Protein AF-A0A354P8L9-F1 (afdb_monomer_lite)

Foldseek 3Di:
DDPPPPLQKDWDWDADQADALVCVVVVPQGTDWIKMFGQDQAKAAFKKKWKQKVVRQWDIDIDTDGIHHHGRMDTDPPRDIGGDSVVRVPDPDKDKMKMKMWMWGDDDDDDDPDPPIDTSDDIDIDIYID

pLDDT: mean 83.87, std 15.81, range [33.72, 97.12]

Radius of gyration: 15.94 Å; chains: 1; bounding box: 39×38×43 Å

Secondary structure (DSSP, 8-state):
--------EEEEEEE-SB--HHHHHTT--SEEEEEEEE-SSS-EEEEEEEEEEES--B--EEEEEEEE-TT-EEE-------B-HHHHHT-SS--EEEEEEEEEES---SSS--SSPEESSPPEEEEEE-

Structure (mmCIF, N/CA/C/O backbone):
data_AF-A0A354P8L9-F1
#
_entry.id   AF-A0A354P8L9-F1
#
loop_
_atom_site.group_PDB
_atom_site.id
_atom_site.type_symbol
_atom_site.label_atom_id
_atom_site.label_alt_id
_atom_site.label_comp_id
_atom_site.label_asym_id
_atom_site.label_entity_id
_atom_site.label_seq_id
_atom_site.pdbx_PDB_ins_code
_atom_site.Cartn_x
_atom_site.Cartn_y
_atom_site.Cartn_z
_atom_site.occupancy
_atom_site.B_iso_or_equiv
_atom_site.auth_seq_id
_atom_site.auth_comp_id
_atom_site.auth_asym_id
_atom_site.auth_atom_id
_atom_site.pdbx_PDB_model_num
ATOM 1 N N . MET A 1 1 ? -14.790 28.456 5.372 1.00 33.72 1 MET A N 1
ATOM 2 C CA . MET A 1 1 ? -14.070 27.783 6.470 1.00 33.72 1 MET A CA 1
ATOM 3 C C . MET A 1 1 ? -14.288 26.300 6.263 1.00 33.72 1 MET A C 1
ATOM 5 O O . MET A 1 1 ? -15.335 25.791 6.635 1.00 33.72 1 MET A O 1
ATOM 9 N N . SER A 1 2 ? -13.393 25.678 5.500 1.00 36.72 2 SER A N 1
ATOM 10 C CA . SER A 1 2 ? -13.489 24.278 5.093 1.00 36.72 2 SER A CA 1
ATOM 11 C C . SER A 1 2 ? -13.182 23.406 6.304 1.00 36.72 2 SER A C 1
ATOM 13 O O . SER A 1 2 ? -12.088 23.480 6.854 1.00 36.72 2 SER A O 1
ATOM 15 N N . SER A 1 3 ? -14.170 22.654 6.773 1.00 36.31 3 SER A N 1
ATOM 16 C CA . SER A 1 3 ? -14.002 21.664 7.829 1.00 36.31 3 SER A CA 1
ATOM 17 C C . SER A 1 3 ? -13.311 20.430 7.245 1.00 36.31 3 SER A C 1
ATOM 19 O O . SER A 1 3 ? -13.978 19.488 6.823 1.00 36.31 3 SER A O 1
ATOM 21 N N . GLU A 1 4 ? -11.979 20.453 7.184 1.00 40.34 4 GLU A N 1
ATOM 22 C CA . GLU A 1 4 ? -11.178 19.228 7.137 1.00 40.34 4 GLU A CA 1
ATOM 23 C C . GLU A 1 4 ? -11.467 18.465 8.432 1.00 40.34 4 GLU A C 1
ATOM 25 O O . GLU A 1 4 ? -11.073 18.875 9.525 1.00 40.34 4 GLU A O 1
ATOM 30 N N . SER A 1 5 ? -12.264 17.404 8.322 1.00 43.06 5 SER A N 1
ATOM 31 C CA . SER A 1 5 ? -12.445 16.458 9.420 1.00 43.06 5 SER A CA 1
ATOM 32 C C . SER A 1 5 ? -11.093 15.776 9.626 1.00 43.06 5 SER A C 1
ATOM 34 O O . SER A 1 5 ? -10.483 15.393 8.624 1.00 43.06 5 SER A O 1
ATOM 36 N N . PRO A 1 6 ? -10.570 15.663 10.859 1.00 50.16 6 PRO A N 1
ATOM 37 C CA . PRO A 1 6 ? -9.309 14.972 11.075 1.00 50.16 6 PRO A CA 1
ATOM 38 C C . PRO A 1 6 ? -9.455 13.567 10.497 1.00 50.16 6 PRO A C 1
ATOM 40 O O . PRO A 1 6 ? -10.413 12.868 10.808 1.00 50.16 6 PRO A O 1
ATOM 43 N N . ASN A 1 7 ? -8.557 13.195 9.588 1.00 60.88 7 ASN A N 1
ATOM 44 C CA . ASN A 1 7 ? -8.549 11.875 8.978 1.00 60.88 7 ASN A CA 1
ATOM 45 C C . ASN A 1 7 ? -8.265 10.877 10.112 1.00 60.88 7 ASN A C 1
ATOM 47 O O . ASN A 1 7 ? -7.117 10.703 10.515 1.00 60.88 7 ASN A O 1
ATOM 51 N N . GLU A 1 8 ? -9.312 10.299 10.707 1.00 83.06 8 GLU A N 1
ATOM 52 C CA . GLU A 1 8 ? -9.187 9.475 11.916 1.00 83.06 8 GLU A CA 1
ATOM 53 C C . GLU A 1 8 ? -8.471 8.151 11.630 1.00 83.06 8 GLU A C 1
ATOM 55 O O . GLU A 1 8 ? -8.148 7.417 12.555 1.00 83.06 8 GLU A O 1
ATOM 60 N N . ILE A 1 9 ? -8.162 7.859 10.363 1.00 88.81 9 ILE A N 1
ATOM 61 C CA . ILE A 1 9 ? -7.434 6.675 9.923 1.00 88.81 9 ILE A CA 1
ATOM 62 C C . ILE A 1 9 ? -6.197 7.072 9.120 1.00 88.81 9 ILE A C 1
ATOM 64 O O . ILE A 1 9 ? -6.266 7.876 8.189 1.00 88.81 9 ILE A O 1
ATOM 68 N N . THR A 1 10 ? -5.068 6.438 9.436 1.00 92.69 10 THR A N 1
ATOM 69 C CA . THR A 1 10 ? -3.794 6.635 8.736 1.00 92.69 10 THR A CA 1
ATOM 70 C C . THR A 1 10 ? -3.425 5.388 7.942 1.00 92.69 10 THR A C 1
ATOM 72 O O . THR A 1 10 ? -3.477 4.277 8.466 1.00 92.69 10 THR A O 1
ATOM 75 N N . ILE A 1 11 ? -2.993 5.568 6.690 1.00 94.25 11 ILE A N 1
ATOM 76 C CA . ILE A 1 11 ? -2.380 4.511 5.873 1.00 94.25 11 ILE A CA 1
ATOM 77 C C . ILE A 1 11 ? -0.906 4.872 5.679 1.00 94.25 11 ILE A C 1
ATOM 79 O O . ILE A 1 11 ? -0.580 5.812 4.952 1.00 94.25 11 ILE A O 1
ATOM 83 N N . ALA A 1 12 ? -0.009 4.124 6.313 1.00 94.19 12 ALA A N 1
ATOM 84 C CA . ALA A 1 12 ? 1.431 4.289 6.169 1.00 94.19 12 ALA A CA 1
ATOM 85 C C . ALA A 1 12 ? 1.993 3.188 5.266 1.00 94.19 12 ALA A C 1
ATOM 87 O O . ALA A 1 12 ? 1.752 2.003 5.479 1.00 94.19 12 ALA A O 1
ATOM 88 N N . PHE A 1 13 ? 2.754 3.564 4.242 1.00 95.56 13 PHE A N 1
ATOM 89 C CA . PHE A 1 13 ? 3.345 2.601 3.318 1.00 95.56 13 PHE A CA 1
ATOM 90 C C . PHE A 1 13 ? 4.675 3.093 2.772 1.00 95.56 13 PHE A C 1
ATOM 92 O O . PHE A 1 13 ? 4.894 4.297 2.652 1.00 95.56 13 PHE A O 1
ATOM 99 N N . ASP A 1 14 ? 5.554 2.158 2.433 1.00 94.56 14 ASP A N 1
ATOM 100 C CA . ASP A 1 14 ? 6.839 2.424 1.794 1.00 94.56 14 ASP A CA 1
ATOM 101 C C . ASP A 1 14 ? 6.932 1.691 0.462 1.00 94.56 14 ASP A C 1
ATOM 103 O O . ASP A 1 14 ? 6.454 0.561 0.328 1.00 94.56 14 ASP A O 1
ATOM 107 N N . ILE A 1 15 ? 7.564 2.337 -0.514 1.00 93.06 15 ILE A N 1
ATOM 108 C CA . ILE A 1 15 ? 7.730 1.794 -1.859 1.00 93.06 15 ILE A CA 1
ATOM 109 C C . ILE A 1 15 ? 9.198 1.813 -2.275 1.00 93.06 15 ILE A C 1
ATOM 111 O O . ILE A 1 15 ? 9.999 2.604 -1.776 1.00 93.06 15 ILE A O 1
ATOM 115 N N . ALA A 1 16 ? 9.561 0.937 -3.205 1.00 89.75 16 ALA A N 1
ATOM 116 C CA . ALA A 1 16 ? 10.859 0.991 -3.851 1.00 89.75 16 ALA A CA 1
ATOM 117 C C . ALA A 1 16 ? 11.055 2.326 -4.588 1.00 89.75 16 ALA A C 1
ATOM 119 O O . ALA A 1 16 ? 10.120 2.877 -5.162 1.00 89.75 16 ALA A O 1
ATOM 120 N N . GLY A 1 17 ? 12.288 2.842 -4.546 1.00 78.81 17 GLY A N 1
ATOM 121 C CA . GLY A 1 17 ? 12.623 4.152 -5.108 1.00 78.81 17 GLY A CA 1
ATOM 122 C C . GLY A 1 17 ? 12.480 4.206 -6.628 1.00 78.81 17 GLY A C 1
ATOM 123 O O . GLY A 1 17 ? 11.857 5.132 -7.126 1.00 78.81 17 GLY A O 1
ATOM 124 N N . CYS A 1 18 ? 13.008 3.204 -7.335 1.00 86.12 18 CYS A N 1
ATOM 125 C CA . CYS A 1 18 ? 12.780 2.971 -8.762 1.00 86.12 18 CYS A CA 1
ATOM 126 C C . CYS A 1 18 ? 12.572 1.470 -8.995 1.00 86.12 18 CYS A C 1
ATOM 128 O O . CYS A 1 18 ? 13.216 0.658 -8.320 1.00 86.12 18 CYS A O 1
ATOM 130 N N . VAL A 1 19 ? 11.702 1.104 -9.935 1.00 88.31 19 VAL A N 1
ATOM 131 C CA . VAL A 1 19 ? 11.417 -0.291 -10.284 1.00 88.31 19 VAL A CA 1
ATOM 132 C C . VAL A 1 19 ? 11.388 -0.452 -11.792 1.00 88.31 19 VAL A C 1
ATOM 134 O O . VAL A 1 19 ? 10.505 0.064 -12.453 1.00 88.31 19 VAL A O 1
ATOM 137 N N . ASN A 1 20 ? 12.319 -1.243 -12.306 1.00 89.19 20 ASN A N 1
ATOM 138 C CA . ASN A 1 20 ? 12.443 -1.546 -13.728 1.00 89.19 20 ASN A CA 1
ATOM 139 C C . ASN A 1 20 ? 12.300 -3.054 -13.988 1.00 89.19 20 ASN A C 1
ATOM 141 O O . ASN A 1 20 ? 12.132 -3.855 -13.061 1.00 89.19 20 ASN A O 1
ATOM 145 N N . TYR A 1 21 ? 12.425 -3.465 -15.250 1.00 87.75 21 TYR A N 1
ATOM 146 C CA . TYR A 1 21 ? 12.321 -4.873 -15.638 1.00 87.75 21 TYR A CA 1
ATOM 147 C C . TYR A 1 21 ? 13.310 -5.786 -14.887 1.00 87.75 21 TYR A C 1
ATOM 149 O O . TYR A 1 21 ? 12.936 -6.856 -14.409 1.00 87.75 21 TYR A O 1
ATOM 157 N N . ALA A 1 22 ? 14.556 -5.344 -14.690 1.00 88.56 22 ALA A N 1
ATOM 158 C CA . ALA A 1 22 ? 15.549 -6.096 -13.918 1.00 88.56 22 ALA A CA 1
ATOM 159 C C . ALA A 1 22 ? 15.162 -6.230 -12.432 1.00 88.56 22 ALA A C 1
ATOM 161 O O . ALA A 1 22 ? 15.400 -7.265 -11.815 1.00 88.56 22 ALA A O 1
ATOM 162 N N . SER A 1 23 ? 14.540 -5.203 -11.849 1.00 87.56 23 SER A N 1
ATOM 163 C CA . SER A 1 23 ? 14.035 -5.235 -10.470 1.00 87.56 23 SER A CA 1
ATOM 164 C C . SER A 1 23 ? 12.941 -6.291 -10.320 1.00 87.56 23 SER A C 1
ATOM 166 O O . SER A 1 23 ? 12.969 -7.066 -9.365 1.00 87.56 23 SER A O 1
ATOM 168 N N . TRP A 1 24 ? 12.033 -6.374 -11.299 1.00 90.12 24 TRP A N 1
ATOM 169 C CA . TRP A 1 24 ? 11.019 -7.425 -11.366 1.00 90.12 24 TRP A CA 1
ATOM 170 C C . TRP A 1 24 ? 11.644 -8.825 -11.489 1.00 90.12 24 TRP A C 1
ATOM 172 O O . TRP A 1 24 ? 11.297 -9.703 -10.703 1.00 90.12 24 TRP A O 1
ATOM 182 N N . GLN A 1 25 ? 12.613 -9.029 -12.392 1.00 89.56 25 GLN A N 1
ATOM 183 C CA . GLN A 1 25 ? 13.303 -10.324 -12.548 1.00 89.56 25 GLN A CA 1
ATOM 184 C C . GLN A 1 25 ? 14.025 -10.779 -11.273 1.00 89.56 25 GLN A C 1
ATOM 186 O O . GLN A 1 25 ? 14.117 -11.974 -11.001 1.00 89.56 25 GLN A O 1
ATOM 191 N N . ASN A 1 26 ? 14.526 -9.823 -10.491 1.00 90.62 26 ASN A N 1
ATOM 192 C CA . ASN A 1 26 ? 15.207 -10.071 -9.224 1.00 90.62 26 ASN A CA 1
ATOM 193 C C . ASN A 1 26 ? 14.249 -10.165 -8.025 1.00 90.62 26 ASN A C 1
ATOM 195 O O . ASN A 1 26 ? 14.712 -10.223 -6.885 1.00 90.62 26 ASN A O 1
ATOM 199 N N . SER A 1 27 ? 12.932 -10.154 -8.255 1.00 88.31 27 SER A N 1
ATOM 200 C CA . SER A 1 27 ? 11.910 -10.183 -7.203 1.00 88.31 27 SER A CA 1
ATOM 201 C C . SER A 1 27 ? 12.074 -9.059 -6.170 1.00 88.31 27 SER A C 1
ATOM 203 O O . SER A 1 27 ? 11.814 -9.248 -4.980 1.00 88.31 27 SER A O 1
ATOM 205 N N . VAL A 1 28 ? 12.526 -7.876 -6.606 1.00 88.62 28 VAL A N 1
ATOM 206 C CA . VAL A 1 28 ? 12.624 -6.696 -5.739 1.00 88.62 28 VAL A CA 1
ATOM 207 C C . VAL A 1 28 ? 11.204 -6.211 -5.427 1.00 88.62 28 VAL A C 1
ATOM 209 O O . VAL A 1 28 ? 10.478 -5.833 -6.349 1.00 88.62 28 VAL A O 1
ATOM 212 N N . PRO A 1 29 ? 10.780 -6.185 -4.150 1.00 90.38 29 PRO A N 1
ATOM 213 C CA . PRO A 1 29 ? 9.416 -5.809 -3.808 1.00 90.38 29 PRO A CA 1
ATOM 214 C C . PRO A 1 29 ? 9.189 -4.314 -4.047 1.00 90.38 29 PRO A C 1
ATOM 216 O O . PRO A 1 29 ? 9.895 -3.472 -3.482 1.00 90.38 29 PRO A O 1
ATOM 219 N N . LEU A 1 30 ? 8.162 -3.986 -4.837 1.00 92.75 30 LEU A N 1
ATOM 220 C CA . LEU A 1 30 ? 7.707 -2.607 -5.013 1.00 92.75 30 LEU A CA 1
ATOM 221 C C . LEU A 1 30 ? 7.113 -2.059 -3.712 1.00 92.75 30 LEU A C 1
ATOM 223 O O . LEU A 1 30 ? 7.498 -0.974 -3.298 1.00 92.75 30 LEU A O 1
ATOM 227 N N . LEU A 1 31 ? 6.195 -2.786 -3.069 1.00 95.12 31 LEU A N 1
ATOM 228 C CA . LEU A 1 31 ? 5.571 -2.384 -1.805 1.00 95.12 31 LEU A CA 1
ATOM 229 C C . LEU A 1 31 ? 6.334 -3.008 -0.627 1.00 95.12 31 LEU A C 1
ATOM 231 O O . LEU A 1 31 ? 6.273 -4.213 -0.384 1.00 95.12 31 LEU A O 1
ATOM 235 N N . ARG A 1 32 ? 7.075 -2.182 0.115 1.00 94.44 32 ARG A N 1
ATOM 236 C CA . ARG A 1 32 ? 8.006 -2.627 1.165 1.00 94.44 32 ARG A CA 1
ATOM 237 C C . ARG A 1 32 ? 7.348 -2.727 2.531 1.00 94.44 32 ARG A C 1
ATOM 239 O O . ARG A 1 32 ? 7.565 -3.708 3.244 1.00 94.44 32 ARG A O 1
ATOM 246 N N . SER A 1 33 ? 6.514 -1.751 2.875 1.00 95.44 33 SER A N 1
ATOM 247 C CA . SER A 1 33 ? 5.716 -1.745 4.101 1.00 95.44 33 SER A CA 1
ATOM 248 C C . SER A 1 33 ? 4.305 -1.254 3.814 1.00 95.44 33 SER A C 1
ATOM 250 O O . SER A 1 33 ? 4.081 -0.496 2.870 1.00 95.44 33 SER A O 1
ATOM 252 N N . LEU A 1 34 ? 3.356 -1.727 4.617 1.00 97.12 34 LEU A N 1
ATOM 253 C CA . LEU A 1 34 ? 1.971 -1.294 4.575 1.00 97.12 34 LEU A CA 1
ATOM 254 C C . LEU A 1 34 ? 1.345 -1.495 5.953 1.00 97.12 34 LEU A C 1
ATOM 256 O O . LEU A 1 34 ? 1.343 -2.606 6.488 1.00 97.12 34 LEU A O 1
ATOM 260 N N . GLU A 1 35 ? 0.836 -0.413 6.513 1.00 96.44 35 GLU A N 1
ATOM 261 C CA . GLU A 1 35 ? 0.212 -0.347 7.823 1.00 96.44 35 GLU A CA 1
ATOM 262 C C . GLU A 1 35 ? -1.029 0.540 7.752 1.00 96.44 35 GLU A C 1
ATOM 264 O O . GLU A 1 35 ? -1.032 1.575 7.080 1.00 96.44 35 GLU A O 1
ATOM 269 N N . VAL A 1 36 ? -2.085 0.114 8.437 1.00 95.00 36 VAL A N 1
ATOM 270 C CA . VAL A 1 36 ? -3.305 0.900 8.622 1.00 95.00 36 VAL A CA 1
ATOM 271 C C . VAL A 1 36 ? -3.521 1.079 10.116 1.00 95.00 36 VAL A C 1
ATOM 273 O O . VAL A 1 36 ? -3.522 0.094 10.853 1.00 95.00 36 VAL A O 1
ATOM 276 N N . THR A 1 37 ? -3.717 2.320 10.549 1.00 94.56 37 THR A N 1
ATOM 277 C CA . THR A 1 37 ? -3.863 2.674 11.963 1.00 94.56 37 THR A CA 1
ATOM 278 C C . THR A 1 37 ? -5.175 3.395 12.189 1.00 94.56 37 THR A C 1
ATOM 280 O O . THR A 1 37 ? -5.454 4.392 11.520 1.00 94.56 37 THR A O 1
ATOM 283 N N . ASN A 1 38 ? -5.961 2.900 13.143 1.00 93.62 38 ASN A N 1
ATOM 284 C CA . ASN A 1 38 ? -7.194 3.539 13.568 1.00 93.62 38 ASN A CA 1
ATOM 285 C C . ASN A 1 38 ? -6.930 4.506 14.726 1.00 93.62 38 ASN A C 1
ATOM 287 O O . ASN A 1 38 ? -6.576 4.081 15.822 1.00 93.62 38 ASN A O 1
ATOM 291 N N . HIS A 1 39 ? -7.111 5.801 14.493 1.00 90.56 39 HIS A N 1
ATOM 292 C CA . HIS A 1 39 ? -7.050 6.851 15.513 1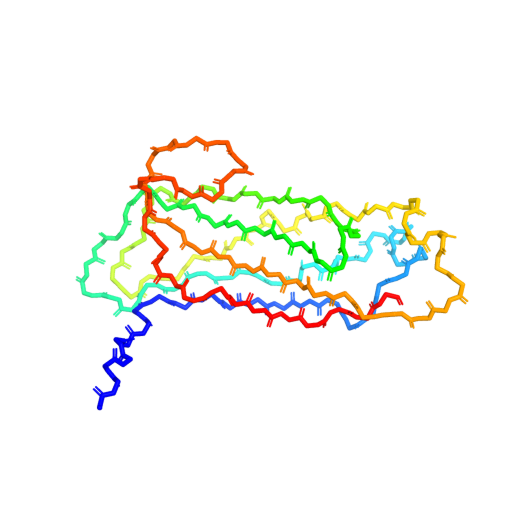.00 90.56 39 HIS A CA 1
ATOM 293 C C . HIS A 1 39 ? -8.439 7.309 15.982 1.00 90.56 39 HIS A C 1
ATOM 295 O O . HIS A 1 39 ? -8.520 8.149 16.880 1.00 90.56 39 HIS A O 1
ATOM 301 N N . ALA A 1 40 ? -9.514 6.763 15.410 1.00 86.81 40 ALA A N 1
ATOM 302 C CA . ALA A 1 40 ? -10.875 7.011 15.854 1.00 86.81 40 ALA A CA 1
ATOM 303 C C . ALA A 1 40 ? -11.115 6.409 17.243 1.00 86.81 40 ALA A C 1
ATOM 305 O O . ALA A 1 40 ? -10.423 5.496 17.704 1.00 86.81 40 ALA A O 1
ATOM 306 N N . SER A 1 41 ? -12.153 6.912 17.906 1.00 86.81 41 SER A N 1
ATOM 307 C CA . SER A 1 41 ? -12.612 6.378 19.195 1.00 86.81 41 SER A CA 1
ATOM 308 C C . SER A 1 41 ? -13.496 5.132 19.057 1.00 86.81 41 SER A C 1
ATOM 310 O O . SER A 1 41 ? -13.811 4.486 20.059 1.00 86.81 41 SER A O 1
ATOM 312 N N . GLU A 1 42 ? -13.864 4.765 17.828 1.00 88.00 42 GLU A N 1
ATOM 313 C CA . GLU A 1 42 ? -14.724 3.627 17.513 1.00 88.00 42 GLU A CA 1
ATOM 314 C C . GLU A 1 42 ? -13.969 2.469 16.850 1.00 88.00 42 GLU A C 1
ATOM 316 O O . GLU A 1 42 ? -12.929 2.638 16.211 1.00 88.00 42 GLU A O 1
ATOM 321 N N . THR A 1 43 ? -14.488 1.253 17.040 1.00 89.94 43 THR A N 1
ATOM 322 C CA . THR A 1 43 ? -13.998 0.085 16.300 1.00 89.94 43 THR A CA 1
ATOM 323 C C . THR A 1 43 ? -14.544 0.153 14.887 1.00 89.94 43 THR A C 1
ATOM 325 O O . THR A 1 43 ? -15.753 0.266 14.700 1.00 89.94 43 THR A O 1
ATOM 328 N N . LEU A 1 44 ? -13.660 0.006 13.908 1.00 89.75 44 LEU A N 1
ATOM 329 C CA . LEU A 1 44 ? -14.049 -0.124 12.517 1.00 89.75 44 LEU A CA 1
ATOM 330 C C . LEU A 1 44 ? -14.077 -1.589 12.107 1.00 89.75 44 LEU A C 1
ATOM 332 O O . LEU A 1 44 ? -13.181 -2.359 12.448 1.00 89.75 44 LEU A O 1
ATOM 336 N N . GLU A 1 45 ? -15.097 -1.959 11.349 1.00 91.00 45 GLU A N 1
ATOM 337 C CA . GLU A 1 45 ? -15.312 -3.314 10.842 1.00 91.00 45 GLU A CA 1
ATOM 338 C C . GLU A 1 45 ? -15.594 -3.267 9.340 1.00 91.00 45 GLU A C 1
ATOM 340 O O . GLU A 1 45 ? -15.945 -2.212 8.805 1.00 91.00 45 GLU A O 1
ATOM 345 N N . ASP A 1 46 ? -15.408 -4.403 8.665 1.00 89.50 46 ASP A N 1
ATOM 346 C CA . ASP A 1 46 ? -15.628 -4.559 7.221 1.00 89.50 46 ASP A CA 1
ATOM 347 C C . ASP A 1 46 ? -14.851 -3.543 6.372 1.00 89.50 46 ASP A C 1
ATOM 349 O O . ASP A 1 46 ? -15.377 -2.896 5.462 1.00 89.50 46 ASP A O 1
ATOM 353 N N . LEU A 1 47 ? -13.564 -3.402 6.679 1.00 90.38 47 LEU A N 1
ATOM 354 C CA . LEU A 1 47 ? -12.672 -2.487 5.990 1.00 90.38 47 LEU A CA 1
ATOM 355 C C . LEU A 1 47 ? -12.067 -3.128 4.738 1.00 90.38 47 LEU A C 1
ATOM 357 O O . LEU A 1 47 ? -11.669 -4.296 4.731 1.00 90.38 47 LEU A O 1
ATOM 361 N N . ARG A 1 48 ? -11.930 -2.330 3.678 1.00 91.06 48 ARG A N 1
ATOM 362 C CA . ARG A 1 48 ? -11.259 -2.710 2.430 1.00 91.06 48 ARG A CA 1
ATOM 363 C C . ARG A 1 48 ? -10.220 -1.673 2.065 1.00 91.06 48 ARG A C 1
ATOM 365 O O . ARG A 1 48 ? -10.544 -0.504 1.859 1.00 91.06 48 ARG A O 1
ATOM 372 N N . LEU A 1 49 ? -8.971 -2.110 1.978 1.00 93.38 49 LEU A N 1
ATOM 373 C CA . LEU A 1 49 ? -7.868 -1.298 1.494 1.00 93.38 49 LEU A CA 1
ATOM 374 C C . LEU A 1 49 ? -7.615 -1.633 0.027 1.00 93.38 49 LEU A C 1
ATOM 376 O O . LEU A 1 49 ? -7.335 -2.779 -0.309 1.00 93.38 49 LEU A O 1
ATOM 380 N N . ILE A 1 50 ? -7.692 -0.626 -0.830 1.00 93.38 50 ILE A N 1
ATOM 381 C CA . ILE A 1 50 ? -7.556 -0.752 -2.278 1.00 93.38 50 ILE A CA 1
ATOM 382 C C . ILE A 1 50 ? -6.247 -0.095 -2.700 1.00 93.38 50 ILE A C 1
ATOM 384 O O . ILE A 1 50 ? -6.000 1.062 -2.362 1.00 93.38 50 ILE A O 1
ATOM 388 N N . TYR A 1 51 ? -5.435 -0.829 -3.451 1.00 94.25 51 TYR A N 1
ATOM 389 C CA . TYR A 1 51 ? -4.212 -0.376 -4.101 1.00 94.25 51 TYR A CA 1
ATOM 390 C C . TYR A 1 51 ? -4.414 -0.322 -5.613 1.00 94.25 51 TYR A C 1
ATOM 392 O O . TYR A 1 51 ? -4.852 -1.302 -6.214 1.00 94.25 51 TYR A O 1
ATOM 400 N N . ASP A 1 52 ? -4.019 0.797 -6.215 1.00 93.75 52 ASP A N 1
ATOM 401 C CA . ASP A 1 52 ? -3.983 1.006 -7.661 1.00 93.75 52 ASP A CA 1
ATOM 402 C C . ASP A 1 52 ? -2.722 1.774 -8.072 1.00 93.75 52 ASP A C 1
ATOM 404 O O . ASP A 1 52 ? -2.115 2.487 -7.264 1.00 93.75 52 ASP A O 1
ATOM 408 N N . SER A 1 53 ? -2.384 1.695 -9.359 1.00 92.81 53 SER A N 1
ATOM 409 C CA . SER A 1 53 ? -1.360 2.522 -9.993 1.00 92.81 53 SER A CA 1
ATOM 410 C C . SER A 1 53 ? -1.884 3.266 -11.225 1.00 92.81 53 SER A C 1
ATOM 412 O O . SER A 1 53 ? -2.788 2.808 -11.927 1.00 92.81 53 SER A O 1
ATOM 414 N N . SER A 1 54 ? -1.318 4.448 -11.470 1.00 90.38 54 SER A N 1
ATOM 415 C CA . SER A 1 54 ? -1.515 5.242 -12.683 1.00 90.38 54 SER A CA 1
ATOM 416 C C . SER A 1 54 ? -0.161 5.773 -13.171 1.00 90.38 54 SER A C 1
ATOM 418 O O . SER A 1 54 ? 0.412 6.613 -12.478 1.00 90.38 54 SER A O 1
ATOM 420 N N . PRO A 1 55 ? 0.350 5.360 -14.341 1.00 91.00 55 PRO A N 1
ATOM 421 C CA . PRO A 1 55 ? -0.213 4.356 -15.256 1.00 91.00 55 PRO A CA 1
ATOM 422 C C . PRO A 1 55 ? -0.391 2.980 -14.595 1.00 91.00 55 PRO A C 1
ATOM 424 O O . PRO A 1 55 ? 0.144 2.749 -13.516 1.00 91.00 55 PRO A O 1
ATOM 427 N N . SER A 1 56 ? -1.149 2.065 -15.199 1.00 89.88 56 SER A N 1
ATOM 428 C CA . SER A 1 56 ? -1.435 0.741 -14.612 1.00 89.88 56 SER A CA 1
ATOM 429 C C . SER A 1 56 ? -0.266 -0.245 -14.765 1.00 89.88 56 SER A C 1
ATOM 431 O O . SER A 1 56 ? -0.433 -1.349 -15.274 1.00 89.88 56 SER A O 1
ATOM 433 N N . PHE A 1 57 ? 0.929 0.159 -14.325 1.00 91.62 57 PHE A N 1
ATOM 434 C CA . PHE A 1 57 ? 2.154 -0.652 -14.338 1.00 91.62 57 PHE A CA 1
ATOM 435 C C . PHE A 1 57 ? 2.146 -1.765 -13.273 1.00 91.62 57 PHE A C 1
ATOM 437 O O . PHE A 1 57 ? 3.048 -2.604 -13.232 1.00 91.62 57 PHE A O 1
ATOM 444 N N . THR A 1 58 ? 1.136 -1.783 -12.399 1.00 93.38 58 THR A N 1
ATOM 445 C CA . THR A 1 58 ? 0.823 -2.889 -11.488 1.00 93.38 58 THR A CA 1
ATOM 446 C C . THR A 1 58 ? -0.637 -3.296 -11.595 1.00 93.38 58 THR A C 1
ATOM 448 O O . THR A 1 58 ? -1.506 -2.489 -11.925 1.00 93.38 58 THR A O 1
ATOM 451 N N . ARG A 1 59 ? -0.934 -4.550 -11.240 1.00 91.94 59 ARG A N 1
ATOM 452 C CA . ARG A 1 59 ? -2.314 -4.980 -11.003 1.00 91.94 59 ARG A CA 1
ATOM 453 C C . ARG A 1 59 ? -2.861 -4.333 -9.734 1.00 91.94 59 ARG A C 1
ATOM 455 O O . ARG A 1 59 ? -2.194 -4.329 -8.697 1.00 91.94 59 ARG A O 1
ATOM 462 N N . SER A 1 60 ? -4.106 -3.869 -9.811 1.00 91.75 60 SER A N 1
ATOM 463 C CA . SER A 1 60 ? -4.880 -3.468 -8.639 1.00 91.75 60 SER A CA 1
ATOM 464 C C . SER A 1 60 ? -4.964 -4.615 -7.635 1.00 91.75 60 SER A C 1
ATOM 466 O O . SER A 1 60 ? -5.101 -5.782 -8.016 1.00 91.75 60 SER A O 1
ATOM 468 N N . LYS A 1 61 ? -4.894 -4.283 -6.347 1.00 93.56 61 LYS A N 1
ATOM 469 C CA . LYS A 1 61 ? -4.966 -5.255 -5.253 1.00 93.56 61 LYS A CA 1
ATOM 470 C C . LYS A 1 61 ? -5.881 -4.745 -4.154 1.00 93.56 61 LYS A C 1
ATOM 472 O O . LYS A 1 61 ? -5.959 -3.546 -3.907 1.00 93.56 61 LYS A O 1
ATOM 477 N N . GLU A 1 62 ? -6.559 -5.670 -3.492 1.00 93.31 62 GLU A N 1
ATOM 478 C CA . GLU A 1 62 ? -7.456 -5.374 -2.385 1.00 93.31 62 GLU A CA 1
ATOM 479 C C . GLU A 1 62 ? -7.093 -6.232 -1.173 1.00 93.31 62 GLU A C 1
ATOM 481 O O . GLU A 1 62 ? -6.849 -7.433 -1.308 1.00 93.31 62 GLU A O 1
ATOM 486 N N . TRP A 1 63 ? -7.091 -5.620 0.010 1.00 94.50 63 TRP A N 1
ATOM 487 C CA . TRP A 1 63 ? -6.994 -6.319 1.287 1.00 94.50 63 TRP A CA 1
ATOM 488 C C . TRP A 1 63 ? -8.263 -6.107 2.097 1.00 94.50 63 TRP A C 1
ATOM 490 O O . TRP A 1 63 ? -8.711 -4.975 2.284 1.00 94.50 63 TRP A O 1
ATOM 500 N N . VAL A 1 64 ? -8.799 -7.205 2.622 1.00 92.62 64 VAL A N 1
ATOM 501 C CA . VAL A 1 64 ? -9.926 -7.189 3.554 1.00 92.62 64 VAL A CA 1
ATOM 502 C C . VAL A 1 64 ? -9.378 -7.159 4.976 1.00 92.62 64 VAL A C 1
ATOM 504 O O . VAL A 1 64 ? -8.580 -8.014 5.360 1.00 92.62 64 VAL A O 1
ATOM 507 N N . ILE A 1 65 ? -9.816 -6.179 5.757 1.00 92.50 65 ILE A N 1
ATOM 508 C CA . ILE A 1 65 ? -9.490 -6.023 7.172 1.00 92.50 65 ILE A CA 1
ATOM 509 C C . ILE A 1 65 ? -10.809 -6.164 7.933 1.00 92.50 65 ILE A C 1
ATOM 511 O O . ILE A 1 65 ? -11.678 -5.300 7.868 1.00 92.50 65 ILE A O 1
ATOM 515 N N . SER A 1 66 ? -10.988 -7.285 8.631 1.00 90.38 66 SER A N 1
ATOM 516 C CA . SER A 1 66 ? -12.265 -7.600 9.285 1.00 90.38 66 SER A CA 1
ATOM 517 C C . SER A 1 66 ? -12.621 -6.620 10.398 1.00 90.38 66 SER A C 1
ATOM 519 O O . SER A 1 66 ? -13.784 -6.265 10.548 1.00 90.38 66 SER A O 1
ATOM 521 N N . ARG A 1 67 ? -11.625 -6.204 11.183 1.00 91.50 67 ARG A N 1
ATOM 522 C CA . ARG A 1 67 ? -11.808 -5.357 12.359 1.00 91.50 67 ARG A CA 1
ATOM 523 C C . ARG A 1 67 ? -10.526 -4.590 12.673 1.00 91.50 67 ARG A C 1
ATOM 525 O O . ARG A 1 67 ? -9.443 -5.153 12.539 1.00 91.50 67 ARG A O 1
ATOM 532 N N . LEU A 1 68 ? -10.669 -3.344 13.114 1.00 93.50 68 LEU A N 1
ATOM 533 C CA . LEU A 1 68 ? -9.590 -2.473 13.569 1.00 93.50 68 LEU A CA 1
ATOM 534 C C . LEU A 1 68 ? -10.077 -1.640 14.767 1.00 93.50 68 LEU A C 1
ATOM 536 O O . LEU A 1 68 ? -10.902 -0.735 14.626 1.00 93.50 68 LEU A O 1
ATOM 540 N N . ALA A 1 69 ? -9.613 -1.980 15.967 1.00 93.56 69 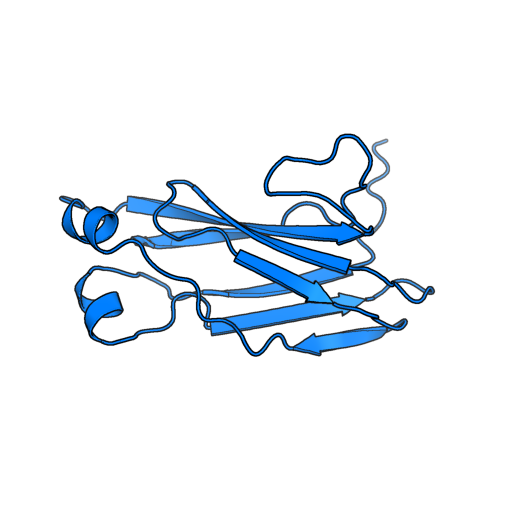ALA A N 1
ATOM 541 C CA . ALA A 1 69 ? -10.018 -1.334 17.213 1.00 93.56 69 ALA A CA 1
ATOM 542 C C . ALA A 1 69 ? -9.442 0.094 17.354 1.00 93.56 69 ALA A C 1
ATOM 544 O O . ALA A 1 69 ? -8.468 0.431 16.679 1.00 93.56 69 ALA A O 1
ATOM 545 N N . PRO A 1 70 ? -10.001 0.932 18.247 1.00 92.88 70 PRO A N 1
ATOM 546 C CA . PRO A 1 70 ? -9.446 2.249 18.559 1.00 92.88 70 PRO A CA 1
ATOM 547 C C . PRO A 1 70 ? -7.974 2.162 18.971 1.00 92.88 70 PRO A C 1
ATOM 549 O O . PRO A 1 70 ? -7.622 1.406 19.878 1.00 92.88 70 PRO A O 1
ATOM 552 N N . GLY A 1 71 ? -7.111 2.936 18.315 1.00 91.62 71 GLY A N 1
ATOM 553 C CA . GLY A 1 71 ? -5.665 2.948 18.551 1.00 91.62 71 GLY A CA 1
ATOM 554 C C . GLY A 1 71 ? -4.905 1.742 17.987 1.00 91.62 71 GLY A C 1
ATOM 555 O O . GLY A 1 71 ? -3.692 1.656 18.178 1.00 91.62 71 GLY A O 1
ATOM 556 N N . GLU A 1 72 ? -5.581 0.803 17.319 1.00 94.50 72 GLU A N 1
ATOM 557 C CA . GLU A 1 72 ? -4.947 -0.384 16.749 1.00 94.50 72 GLU A CA 1
ATOM 558 C C . GLU A 1 72 ? -4.250 -0.060 15.422 1.00 94.50 72 GLU A C 1
ATOM 560 O O . GLU A 1 72 ? -4.776 0.670 14.579 1.00 94.50 72 GLU A O 1
ATOM 565 N N . ALA A 1 73 ? -3.070 -0.652 15.231 1.00 94.69 73 ALA A N 1
ATOM 566 C CA . ALA A 1 73 ? -2.330 -0.635 13.977 1.00 94.69 73 ALA A CA 1
ATOM 567 C C . ALA A 1 73 ? -2.193 -2.063 13.440 1.00 94.69 73 ALA A C 1
ATOM 569 O O . ALA A 1 73 ? -1.713 -2.957 14.143 1.00 94.69 73 ALA A O 1
ATOM 570 N N . ILE A 1 74 ? -2.585 -2.277 12.183 1.00 95.62 74 ILE A N 1
ATOM 571 C CA . ILE A 1 74 ? -2.439 -3.563 11.500 1.00 95.62 74 ILE A CA 1
ATOM 572 C C . ILE A 1 74 ? -1.349 -3.488 10.435 1.00 95.62 74 ILE A C 1
ATOM 574 O O . ILE A 1 74 ? -1.424 -2.710 9.485 1.00 95.62 74 ILE A O 1
ATOM 578 N 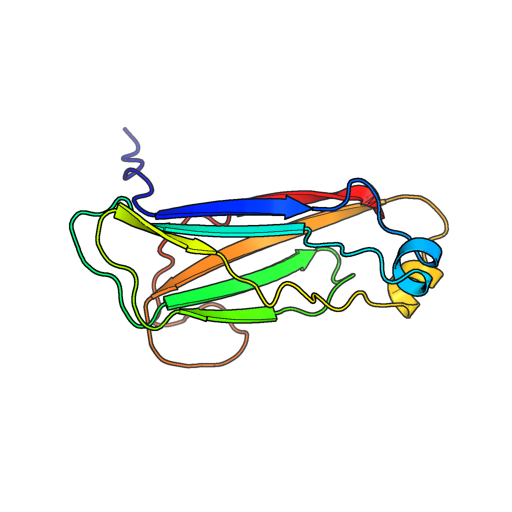N . ASN A 1 75 ? -0.341 -4.354 10.562 1.00 96.44 75 ASN A N 1
ATOM 579 C CA . ASN A 1 75 ? 0.684 -4.523 9.538 1.00 96.44 75 ASN A CA 1
ATOM 580 C C . ASN A 1 75 ? 0.222 -5.541 8.487 1.00 96.44 75 ASN A C 1
ATOM 582 O O . ASN A 1 75 ? 0.073 -6.733 8.777 1.00 96.44 75 ASN A O 1
ATOM 586 N N . ILE A 1 76 ? 0.030 -5.084 7.252 1.00 95.75 76 ILE A N 1
ATOM 587 C CA . ILE A 1 76 ? -0.384 -5.944 6.144 1.00 95.75 76 ILE A CA 1
ATOM 588 C C . ILE A 1 76 ? 0.853 -6.652 5.597 1.00 95.75 76 ILE A C 1
ATOM 590 O O . ILE A 1 76 ? 1.777 -6.030 5.066 1.00 95.75 76 ILE A O 1
ATOM 594 N N . ARG A 1 77 ? 0.882 -7.980 5.751 1.00 92.69 77 ARG A N 1
ATOM 595 C CA . ARG A 1 77 ? 2.017 -8.824 5.342 1.00 92.69 77 ARG A CA 1
ATOM 596 C C . ARG A 1 77 ? 1.993 -9.218 3.870 1.00 92.69 77 ARG A C 1
ATOM 598 O O . ARG A 1 77 ? 3.058 -9.330 3.273 1.00 92.69 77 ARG A O 1
ATOM 605 N N . ASP A 1 78 ? 0.809 -9.391 3.289 1.00 92.62 78 ASP A N 1
ATOM 606 C CA . ASP A 1 78 ? 0.642 -9.767 1.883 1.00 92.62 78 ASP A CA 1
ATOM 607 C C . ASP A 1 78 ? 0.859 -8.567 0.939 1.00 92.62 78 ASP A C 1
ATOM 609 O O . ASP A 1 78 ? -0.066 -8.026 0.334 1.00 92.62 78 ASP A O 1
ATOM 613 N N . ARG A 1 79 ? 2.109 -8.120 0.827 1.00 93.38 79 ARG A N 1
ATOM 614 C CA . ARG A 1 79 ? 2.501 -6.936 0.043 1.00 93.38 79 ARG A CA 1
ATOM 615 C C . ARG A 1 79 ? 2.938 -7.261 -1.384 1.00 93.38 79 ARG A C 1
ATOM 617 O O . ARG A 1 79 ? 3.507 -6.403 -2.051 1.00 93.38 79 ARG A O 1
ATOM 624 N N . ASP A 1 80 ? 2.673 -8.479 -1.852 1.00 90.25 80 ASP A N 1
ATOM 625 C CA . ASP A 1 80 ? 2.990 -8.877 -3.222 1.00 90.25 80 ASP A CA 1
ATOM 626 C C . ASP A 1 80 ? 2.025 -8.198 -4.205 1.00 90.25 80 ASP A C 1
ATOM 628 O O . ASP A 1 80 ? 0.878 -8.623 -4.381 1.00 90.25 80 ASP A O 1
ATOM 632 N N . VAL A 1 81 ? 2.467 -7.073 -4.765 1.00 92.31 81 VAL A N 1
ATOM 633 C CA . VAL A 1 81 ? 1.779 -6.340 -5.830 1.00 92.31 81 VAL A CA 1
ATOM 634 C C . VAL A 1 81 ? 2.428 -6.711 -7.157 1.00 92.31 81 VAL A C 1
ATOM 636 O O . VAL A 1 81 ? 3.631 -6.535 -7.348 1.00 92.31 81 VAL A O 1
ATOM 639 N N . GLN A 1 82 ? 1.632 -7.242 -8.083 1.00 90.88 82 GLN A N 1
ATOM 640 C CA . GLN A 1 82 ? 2.160 -7.745 -9.346 1.00 90.88 82 GLN A CA 1
ATOM 641 C C . GLN A 1 82 ? 2.447 -6.592 -10.304 1.00 90.88 82 GLN A C 1
ATOM 643 O O . GLN A 1 82 ? 1.520 -5.918 -10.753 1.00 90.88 82 GLN A O 1
ATOM 648 N N . LEU A 1 83 ? 3.725 -6.395 -10.621 1.00 91.94 83 LEU A N 1
ATOM 649 C CA . LEU A 1 83 ? 4.173 -5.544 -11.722 1.00 91.94 83 LEU A CA 1
ATOM 650 C C . LEU A 1 83 ? 3.758 -6.158 -13.059 1.00 91.94 83 LEU A C 1
ATOM 652 O O . LEU A 1 83 ? 3.744 -7.382 -13.195 1.00 91.94 83 LEU A O 1
ATOM 656 N N . ASP A 1 84 ? 3.457 -5.312 -14.039 1.00 91.31 84 ASP A N 1
ATOM 657 C CA . ASP A 1 84 ? 3.259 -5.723 -15.424 1.00 91.31 84 ASP A CA 1
ATOM 658 C C . ASP A 1 84 ? 4.623 -5.769 -16.144 1.00 91.31 84 ASP A C 1
ATOM 660 O O . ASP A 1 84 ? 5.217 -4.721 -16.419 1.00 91.31 84 ASP A O 1
ATOM 664 N N . PRO A 1 85 ? 5.158 -6.964 -16.465 1.00 88.75 85 PRO A N 1
ATOM 665 C CA . PRO A 1 85 ? 6.465 -7.078 -17.102 1.00 88.75 85 PRO A CA 1
ATOM 666 C C . PRO A 1 85 ? 6.466 -6.532 -18.531 1.00 88.75 85 PRO A C 1
ATOM 668 O O . PRO A 1 85 ? 7.504 -6.066 -18.995 1.00 88.75 85 PRO A O 1
ATOM 671 N N . ALA A 1 86 ? 5.325 -6.582 -19.230 1.00 90.12 86 ALA A N 1
ATOM 672 C CA . ALA A 1 86 ? 5.204 -6.038 -20.576 1.00 90.12 86 ALA A CA 1
ATOM 673 C C . ALA A 1 86 ? 5.245 -4.509 -20.541 1.00 90.12 86 ALA A C 1
ATOM 675 O O . ALA A 1 86 ? 5.903 -3.908 -21.387 1.00 90.12 86 ALA A O 1
ATOM 676 N N . TYR A 1 87 ? 4.620 -3.901 -19.525 1.00 91.25 87 TYR A N 1
ATOM 677 C CA . TYR A 1 87 ? 4.723 -2.464 -19.280 1.00 91.25 87 TYR A CA 1
ATOM 678 C C . TYR A 1 87 ? 6.177 -2.048 -19.041 1.00 91.25 87 TYR A C 1
ATOM 680 O O . TYR A 1 87 ? 6.701 -1.201 -19.756 1.00 91.25 87 TYR A O 1
ATOM 688 N N . LEU A 1 88 ? 6.859 -2.701 -18.092 1.00 90.19 88 LEU A N 1
ATOM 689 C CA . LEU A 1 88 ? 8.250 -2.382 -17.750 1.00 90.19 88 LEU A CA 1
ATOM 690 C C . LEU A 1 88 ? 9.225 -2.611 -18.914 1.00 90.19 88 LEU A C 1
ATOM 692 O O . LEU A 1 88 ? 10.203 -1.884 -19.040 1.00 90.19 88 LEU A O 1
ATOM 696 N N . ASN A 1 89 ? 8.984 -3.621 -19.754 1.00 90.31 89 ASN A N 1
ATOM 697 C CA . ASN A 1 89 ? 9.805 -3.891 -20.935 1.00 90.31 89 ASN A CA 1
ATOM 698 C C . ASN A 1 89 ? 9.558 -2.890 -22.079 1.00 90.31 89 ASN A C 1
ATOM 700 O O . ASN A 1 89 ? 10.382 -2.788 -22.980 1.00 90.31 89 ASN A O 1
ATOM 704 N N . GLY A 1 90 ? 8.421 -2.191 -22.067 1.00 89.25 90 GLY A N 1
ATOM 705 C CA . GLY A 1 90 ? 8.069 -1.169 -23.054 1.00 89.25 90 GLY A CA 1
ATOM 706 C C . GLY A 1 90 ? 8.555 0.240 -22.706 1.00 89.25 90 GLY A C 1
ATOM 707 O O . GLY A 1 90 ? 8.269 1.166 -23.459 1.00 89.25 90 GLY A O 1
ATOM 708 N N . LEU A 1 91 ? 9.246 0.421 -21.577 1.00 88.38 91 LEU A N 1
ATOM 709 C CA . LEU A 1 91 ? 9.797 1.712 -21.173 1.00 88.38 91 LEU A CA 1
ATOM 710 C C . LEU A 1 91 ? 11.092 2.003 -21.938 1.00 88.38 91 LEU A C 1
ATOM 712 O O . LEU A 1 91 ? 12.122 1.376 -21.688 1.00 88.38 91 LEU A O 1
ATOM 716 N N . ASP A 1 92 ? 11.044 2.981 -22.842 1.00 84.94 92 ASP A N 1
ATOM 717 C CA . ASP A 1 92 ? 12.237 3.502 -23.526 1.00 84.94 92 ASP A CA 1
ATOM 718 C C . ASP A 1 92 ? 13.029 4.483 -22.638 1.00 84.94 92 ASP A C 1
ATOM 720 O O . ASP A 1 92 ? 14.247 4.616 -22.764 1.00 84.94 92 ASP A O 1
ATOM 724 N N . GLU A 1 93 ? 12.343 5.154 -21.709 1.00 86.62 93 GLU A N 1
ATOM 725 C CA . GLU A 1 93 ? 12.901 6.108 -20.751 1.00 86.62 93 GLU A CA 1
ATOM 726 C C . GLU A 1 93 ? 12.253 5.927 -19.374 1.00 86.62 93 GLU A C 1
ATOM 728 O O . GLU A 1 93 ? 11.168 5.356 -19.253 1.00 86.62 93 GLU A O 1
ATOM 733 N N . ALA A 1 94 ? 12.916 6.438 -18.332 1.00 86.75 94 ALA A N 1
ATOM 734 C CA . ALA A 1 94 ? 12.362 6.414 -16.986 1.00 86.75 94 ALA A CA 1
ATOM 735 C C . ALA A 1 94 ? 11.151 7.345 -16.877 1.00 86.75 94 ALA A C 1
ATOM 737 O O . ALA A 1 94 ? 11.209 8.513 -17.276 1.00 86.75 94 ALA A O 1
ATOM 738 N N . GLU A 1 95 ? 10.080 6.865 -16.255 1.00 91.50 95 GLU A N 1
ATOM 739 C CA . GLU A 1 95 ? 8.848 7.634 -16.102 1.00 91.50 95 GLU A CA 1
ATOM 740 C C . GLU A 1 95 ? 8.324 7.642 -14.662 1.00 91.50 95 GLU A C 1
ATOM 742 O O . GLU A 1 95 ? 8.853 6.998 -13.753 1.00 91.50 95 GLU A O 1
ATOM 747 N N . LYS A 1 96 ? 7.276 8.438 -14.430 1.00 89.19 96 LYS A N 1
ATOM 748 C CA . LYS A 1 96 ? 6.644 8.566 -13.116 1.00 89.19 96 LYS A CA 1
ATOM 749 C C . LYS A 1 96 ? 5.346 7.776 -13.077 1.00 89.19 96 LYS A C 1
ATOM 751 O O . LYS A 1 96 ? 4.365 8.156 -13.711 1.00 89.19 96 LYS A O 1
ATOM 756 N N . GLY A 1 97 ? 5.325 6.751 -12.239 1.00 90.94 97 GLY A N 1
ATOM 757 C CA . GLY A 1 97 ? 4.115 6.077 -11.804 1.00 90.94 97 GLY A CA 1
ATOM 758 C C . GLY A 1 97 ? 3.558 6.694 -10.523 1.00 90.94 97 GLY A C 1
ATOM 759 O O . GLY A 1 97 ? 4.303 7.074 -9.622 1.00 90.94 97 GLY A O 1
ATOM 760 N N . LEU A 1 98 ? 2.239 6.764 -10.397 1.00 92.38 98 LEU A N 1
ATOM 761 C CA . LEU A 1 98 ? 1.555 7.150 -9.168 1.00 92.38 98 LEU A CA 1
ATOM 762 C C . LEU A 1 98 ? 0.897 5.925 -8.549 1.00 92.38 98 LEU A C 1
ATOM 764 O O . LEU A 1 98 ? 0.009 5.329 -9.147 1.00 92.38 98 LEU A O 1
ATOM 768 N N . ILE A 1 99 ? 1.284 5.587 -7.326 1.00 93.56 99 ILE A N 1
ATOM 769 C CA . ILE A 1 99 ? 0.599 4.591 -6.504 1.00 93.56 99 ILE A CA 1
ATOM 770 C C . ILE A 1 99 ? -0.450 5.304 -5.666 1.00 93.56 99 ILE A C 1
ATOM 772 O O . ILE A 1 99 ? -0.162 6.350 -5.082 1.00 93.56 99 ILE A O 1
ATOM 776 N N . LYS A 1 100 ? -1.647 4.725 -5.572 1.00 92.69 100 LYS A N 1
ATOM 777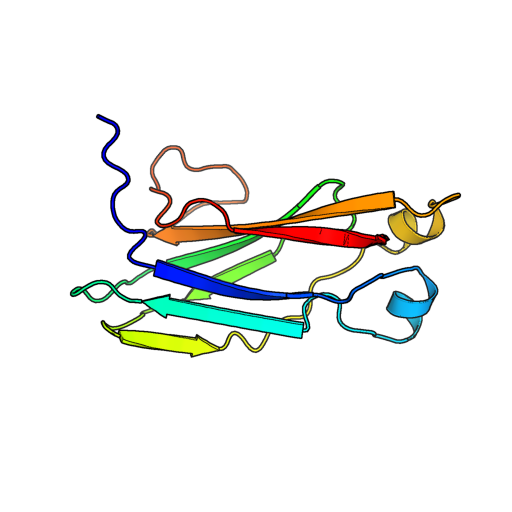 C CA . LYS A 1 100 ? -2.746 5.230 -4.752 1.00 92.69 100 LYS A CA 1
ATOM 778 C C . LYS A 1 100 ? -3.312 4.113 -3.879 1.00 92.69 100 LYS A C 1
ATOM 780 O O . LYS A 1 100 ? -3.719 3.073 -4.386 1.00 92.69 100 LYS A O 1
ATOM 785 N N . LEU A 1 101 ? -3.382 4.371 -2.578 1.00 93.44 101 LEU A N 1
ATOM 786 C CA . LEU A 1 101 ? -4.030 3.530 -1.578 1.00 93.44 101 LEU A CA 1
ATOM 787 C C . LEU A 1 101 ? -5.268 4.237 -1.039 1.00 93.44 101 LEU A C 1
ATOM 789 O O . LEU A 1 101 ? -5.221 5.430 -0.745 1.00 93.44 101 LEU A O 1
ATOM 793 N N . ARG A 1 102 ? -6.380 3.521 -0.911 1.00 90.81 102 ARG A N 1
ATOM 794 C CA . ARG A 1 102 ? -7.630 4.071 -0.377 1.00 90.81 102 ARG A CA 1
ATOM 795 C C . ARG A 1 102 ? -8.307 3.066 0.536 1.00 90.81 102 ARG A C 1
ATOM 797 O O . ARG A 1 102 ? -8.392 1.896 0.179 1.00 90.81 102 ARG A O 1
ATOM 804 N N . LEU A 1 103 ? -8.809 3.525 1.677 1.00 90.31 103 LEU A N 1
ATOM 805 C CA . LEU A 1 103 ? -9.557 2.686 2.606 1.00 90.31 103 LEU A CA 1
ATOM 806 C C . LEU A 1 103 ? -11.050 3.014 2.540 1.00 90.31 103 LEU A C 1
ATOM 808 O O . LEU A 1 103 ? -11.445 4.182 2.520 1.00 90.31 103 LEU A O 1
ATOM 812 N N . MET A 1 104 ? -11.872 1.974 2.529 1.00 87.69 104 MET A N 1
ATOM 813 C CA . MET A 1 104 ? -13.328 2.064 2.577 1.00 87.69 104 MET A CA 1
ATOM 814 C C . MET A 1 104 ? -13.886 1.184 3.678 1.00 87.69 104 MET A C 1
ATOM 816 O O . MET A 1 104 ? -13.301 0.151 4.002 1.00 87.69 104 MET A O 1
ATOM 820 N N . GLN A 1 105 ? -15.057 1.566 4.176 1.00 85.00 105 GLN A N 1
ATOM 821 C CA . GLN A 1 105 ? -15.879 0.736 5.044 1.00 85.00 105 GLN A CA 1
ATOM 822 C C . GLN A 1 105 ? -17.077 0.190 4.267 1.00 85.00 105 GLN A C 1
ATOM 824 O O . GLN A 1 105 ? -17.774 0.952 3.592 1.00 85.00 105 GLN A O 1
ATOM 829 N N . GLY A 1 106 ? -17.328 -1.115 4.373 1.00 78.31 106 GLY A N 1
ATOM 830 C CA . GLY A 1 106 ? -18.545 -1.750 3.878 1.00 78.31 106 GLY A CA 1
ATOM 831 C C . GLY A 1 106 ? -18.342 -3.061 3.114 1.00 78.31 106 GLY A C 1
ATOM 832 O O . GLY A 1 106 ? -17.260 -3.429 2.644 1.00 78.31 106 GLY A O 1
ATOM 833 N N . VAL A 1 107 ? -19.456 -3.770 2.953 1.00 58.31 107 VAL A N 1
ATOM 834 C CA . VAL A 1 107 ? -19.548 -5.050 2.249 1.00 58.31 107 VAL A CA 1
ATOM 835 C C . VAL A 1 107 ? -20.047 -4.846 0.810 1.00 58.31 107 VAL A C 1
ATOM 837 O O . VAL A 1 107 ? -21.145 -4.336 0.619 1.00 58.31 107 VAL A O 1
ATOM 840 N N . ASN A 1 108 ? -19.284 -5.351 -0.180 1.00 48.75 108 ASN A N 1
ATOM 841 C CA . ASN A 1 108 ? -19.671 -5.573 -1.597 1.00 48.75 108 ASN A CA 1
ATOM 842 C C . ASN A 1 108 ? -19.771 -4.301 -2.501 1.00 48.75 108 ASN A C 1
ATOM 844 O O . ASN A 1 108 ? -20.335 -3.302 -2.089 1.00 48.75 108 ASN A O 1
ATOM 848 N N . GLN A 1 109 ? -19.294 -4.218 -3.762 1.00 45.31 109 GLN A N 1
ATOM 849 C CA . GLN A 1 109 ? -18.871 -5.194 -4.787 1.00 45.31 109 GLN A CA 1
ATOM 850 C C . GLN A 1 109 ? -17.814 -4.571 -5.737 1.00 45.31 109 GLN A C 1
ATOM 852 O O . GLN A 1 109 ? -17.926 -3.397 -6.066 1.00 45.31 109 GLN A O 1
ATOM 857 N N . HIS A 1 110 ? -16.866 -5.392 -6.213 1.00 42.19 110 HIS A N 1
ATOM 858 C CA . HIS A 1 110 ? -16.162 -5.321 -7.511 1.00 42.19 110 HIS A CA 1
ATOM 859 C C . HIS A 1 110 ? -15.629 -3.955 -7.991 1.00 42.19 110 HIS A C 1
ATOM 861 O O . HIS A 1 110 ? -16.432 -3.181 -8.478 1.00 42.19 110 HIS A O 1
ATOM 867 N N . LEU A 1 111 ? -14.297 -3.731 -7.951 1.00 49.59 111 LEU A N 1
ATOM 868 C CA . LEU A 1 111 ? -13.432 -2.853 -8.799 1.00 49.59 111 LEU A CA 1
ATOM 869 C C . LEU A 1 111 ? -14.015 -1.552 -9.420 1.00 49.59 111 LEU A C 1
ATOM 871 O O . LEU A 1 111 ? -13.477 -1.018 -10.388 1.00 49.59 111 LEU A O 1
ATOM 875 N N . VAL A 1 112 ? -15.083 -1.002 -8.859 1.00 50.41 112 VAL A N 1
ATOM 876 C CA . VAL A 1 112 ? -15.802 0.180 -9.319 1.00 50.41 112 VAL A CA 1
ATOM 877 C C . VAL A 1 112 ? -15.934 1.090 -8.098 1.00 50.41 112 VAL A C 1
ATOM 879 O O . VAL A 1 112 ? -16.267 0.599 -7.015 1.00 50.41 112 VAL A O 1
ATOM 882 N N . PRO A 1 113 ? -15.639 2.400 -8.211 1.00 48.03 113 PRO A N 1
ATOM 883 C CA . PRO A 1 113 ? -15.861 3.331 -7.112 1.00 48.03 113 PRO A CA 1
ATOM 884 C C . PRO A 1 113 ? -17.311 3.211 -6.615 1.00 48.03 113 PRO A C 1
ATOM 886 O O . PRO A 1 113 ? -18.226 3.033 -7.422 1.00 48.03 113 PRO A O 1
ATOM 889 N N . PRO A 1 114 ? -17.529 3.264 -5.295 1.00 46.91 114 PRO A N 1
ATOM 890 C CA . PRO A 1 114 ? -18.815 2.936 -4.703 1.00 46.91 114 PRO A CA 1
ATOM 891 C C . PRO A 1 114 ? -19.947 3.825 -5.218 1.00 46.91 114 PRO A C 1
ATOM 893 O O . PRO A 1 114 ? -19.836 5.048 -5.222 1.00 46.91 114 PRO A O 1
ATOM 896 N N . SER A 1 115 ? -21.087 3.207 -5.519 1.00 51.22 115 SER A N 1
ATOM 897 C CA . SER A 1 115 ? -22.391 3.872 -5.479 1.00 51.22 115 SER A CA 1
ATOM 898 C C . SER A 1 115 ? -22.939 3.992 -4.045 1.00 51.22 115 SER A C 1
ATOM 900 O O . SER A 1 115 ? -23.719 4.905 -3.803 1.00 51.22 115 SER A O 1
ATOM 902 N N . ASN A 1 116 ? -22.502 3.139 -3.096 1.00 51.97 116 ASN A N 1
ATOM 903 C CA . ASN A 1 116 ? -23.047 3.066 -1.720 1.00 51.97 116 ASN A CA 1
ATOM 904 C C . ASN A 1 116 ? -22.023 2.967 -0.554 1.00 51.97 116 ASN A C 1
ATOM 906 O O . ASN A 1 116 ? -22.433 2.968 0.602 1.00 51.97 116 ASN A O 1
ATOM 910 N N . GLY A 1 117 ? -20.720 2.839 -0.812 1.00 55.28 117 GLY A N 1
ATOM 911 C CA . GLY A 1 117 ? -19.655 2.834 0.208 1.00 55.28 117 GLY A CA 1
ATOM 912 C C . GLY A 1 117 ? -18.997 4.207 0.384 1.00 55.28 117 GLY A C 1
ATOM 913 O O . GLY A 1 117 ? -18.773 4.916 -0.595 1.00 55.28 117 GLY A O 1
ATOM 914 N N . SER A 1 118 ? -18.656 4.576 1.618 1.00 67.50 118 SER A N 1
ATOM 915 C CA . SER A 1 118 ? -17.969 5.840 1.920 1.00 67.50 118 SER A CA 1
ATOM 916 C C . SER A 1 118 ? -16.464 5.616 2.070 1.00 67.50 118 SER A C 1
ATOM 918 O O . SER A 1 118 ? -16.025 4.663 2.718 1.00 67.50 118 SER A O 1
ATOM 920 N N . TRP A 1 119 ? -15.660 6.492 1.464 1.00 72.19 119 TRP A N 1
ATOM 921 C CA . TRP A 1 119 ? -14.213 6.513 1.686 1.00 72.19 119 TRP A CA 1
ATOM 922 C C . TRP A 1 119 ? -13.932 6.979 3.112 1.00 72.19 119 TRP A C 1
ATOM 924 O O . TRP A 1 119 ? -14.418 8.032 3.516 1.00 72.19 119 TRP A O 1
ATOM 934 N N . LEU A 1 120 ? -13.146 6.198 3.853 1.00 71.44 120 LEU A N 1
ATOM 935 C CA . LEU A 1 120 ? -12.732 6.560 5.209 1.00 71.44 120 LEU A CA 1
ATOM 936 C C . LEU A 1 120 ? -11.510 7.474 5.222 1.00 71.44 120 LEU A C 1
ATOM 938 O O . LEU A 1 120 ? -11.275 8.156 6.211 1.00 71.44 120 LEU A O 1
ATOM 942 N N . THR A 1 121 ? -10.719 7.467 4.145 1.00 72.75 121 THR A N 1
ATOM 943 C CA . THR A 1 121 ? -9.557 8.345 4.006 1.00 72.75 121 THR A CA 1
ATOM 944 C C . THR A 1 121 ? -9.538 9.011 2.647 1.00 72.75 121 THR A C 1
ATOM 946 O O . THR A 1 121 ? -9.896 8.411 1.629 1.00 72.75 121 THR A O 1
ATOM 949 N N . GLU A 1 122 ? -8.983 10.218 2.600 1.00 69.88 122 GLU A N 1
ATOM 950 C CA . GLU A 1 122 ? -8.411 10.730 1.360 1.00 69.88 122 GLU A CA 1
ATOM 951 C C . GLU A 1 122 ? -7.302 9.770 0.900 1.00 69.88 122 GLU A C 1
ATOM 953 O O . GLU A 1 122 ? -6.479 9.305 1.699 1.00 69.88 122 GLU A O 1
ATOM 958 N N . GLY A 1 123 ? -7.340 9.375 -0.373 1.00 74.56 123 GLY A N 1
ATOM 959 C CA . GLY A 1 123 ? -6.437 8.359 -0.902 1.00 74.56 123 GLY A CA 1
ATOM 960 C C . GLY A 1 123 ? -4.975 8.765 -0.764 1.00 74.56 123 GLY A C 1
ATOM 961 O O . GLY A 1 123 ? -4.567 9.780 -1.323 1.00 74.56 123 GLY A O 1
ATOM 962 N N . GLN A 1 124 ? -4.180 7.958 -0.066 1.00 83.38 124 GLN A N 1
ATOM 963 C CA . GLN A 1 124 ? -2.758 8.208 0.123 1.00 83.38 124 GLN A CA 1
ATOM 964 C C . GLN A 1 124 ? -1.992 7.854 -1.150 1.00 83.38 124 GLN A C 1
ATOM 966 O O . GLN A 1 124 ? -2.157 6.763 -1.700 1.00 83.38 124 GLN A O 1
ATOM 971 N N . THR A 1 125 ? -1.145 8.765 -1.627 1.00 87.69 125 THR A N 1
ATOM 972 C CA . THR A 1 125 ? -0.411 8.579 -2.884 1.00 87.69 125 THR A CA 1
ATOM 973 C C . THR A 1 125 ? 1.094 8.680 -2.717 1.00 87.69 125 THR A C 1
ATOM 975 O O . THR A 1 125 ? 1.578 9.516 -1.95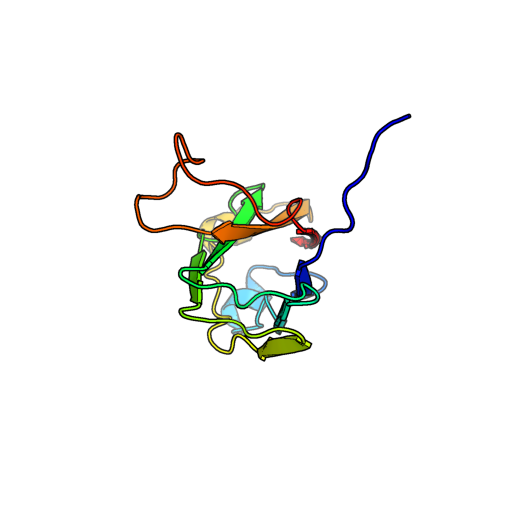6 1.00 87.69 125 THR A O 1
ATOM 978 N N . ARG A 1 126 ? 1.845 7.887 -3.485 1.00 87.94 126 ARG A N 1
ATOM 979 C CA . ARG A 1 126 ? 3.305 8.010 -3.605 1.00 87.94 126 ARG A CA 1
ATOM 980 C C . ARG A 1 126 ? 3.749 7.834 -5.050 1.00 87.94 126 ARG A C 1
ATOM 982 O O 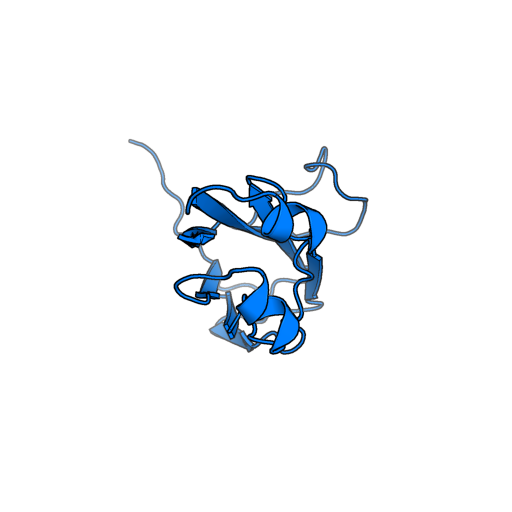. ARG A 1 126 ? 3.190 7.017 -5.775 1.00 87.94 126 ARG A O 1
ATOM 989 N N . ASN A 1 127 ? 4.769 8.591 -5.447 1.00 87.69 127 ASN A N 1
ATOM 990 C CA . ASN A 1 127 ? 5.382 8.461 -6.765 1.00 87.69 127 ASN A CA 1
ATOM 991 C C . ASN A 1 127 ? 6.368 7.295 -6.770 1.00 87.69 127 ASN A C 1
ATOM 993 O O . ASN A 1 127 ? 7.281 7.268 -5.948 1.00 87.69 127 ASN A O 1
ATOM 997 N N . ALA A 1 128 ? 6.207 6.389 -7.722 1.00 83.50 128 ALA A N 1
ATOM 998 C CA . ALA A 1 128 ? 7.204 5.407 -8.099 1.00 83.50 128 ALA A CA 1
ATOM 999 C C . ALA A 1 128 ? 7.948 5.912 -9.340 1.00 83.50 128 ALA A C 1
ATOM 1001 O O . ALA A 1 128 ? 7.339 6.447 -10.266 1.00 83.50 128 ALA A O 1
ATOM 1002 N N . CYS A 1 129 ? 9.263 5.749 -9.352 1.00 89.12 129 CYS A N 1
ATOM 1003 C CA . CYS A 1 129 ? 10.043 5.838 -10.580 1.00 89.12 129 CYS A CA 1
ATOM 1004 C C . CYS A 1 129 ? 10.014 4.461 -11.255 1.00 89.12 129 CYS A C 1
ATOM 1006 O O . CYS A 1 129 ? 10.169 3.441 -10.575 1.00 89.12 129 CYS A O 1
ATOM 1008 N N . LEU A 1 130 ? 9.752 4.443 -12.557 1.00 86.00 130 LEU A N 1
ATOM 1009 C CA . LEU A 1 130 ? 9.713 3.243 -13.391 1.00 86.00 130 LEU A CA 1
ATOM 1010 C C . LEU A 1 130 ? 10.892 3.274 -14.361 1.00 86.00 130 LEU A C 1
ATOM 1012 O O . LEU A 1 130 ? 11.127 4.376 -14.905 1.00 86.00 130 LEU A O 1
#

Sequence (130 aa):
MSSESPNEITIAFDIAGCVNYASWQNSVPLLRSLEVTNHASETLEDLRLIYDSSPSFTRSKEWVISRLAPGEAINIRDRDVQLDPAYLNGLDEAEKGLIKLRLMQGVNQHLVPPSNGSWLTEGQTRNACL